Protein AF-A0A7Z1HNN4-F1 (afdb_monomer_lite)

Radius of gyration: 15.78 Å; chains: 1; bounding box: 34×15×48 Å

Structure (mmCIF, N/CA/C/O backbone):
data_AF-A0A7Z1HNN4-F1
#
_entry.id   AF-A0A7Z1HNN4-F1
#
loop_
_atom_site.group_PDB
_atom_site.id
_atom_site.type_symbol
_atom_site.label_atom_id
_atom_site.label_alt_id
_atom_site.label_comp_id
_atom_site.label_asym_id
_atom_site.label_entity_id
_atom_site.label_seq_id
_atom_site.pdbx_PDB_ins_code
_atom_site.Cartn_x
_atom_site.Cartn_y
_atom_site.Cartn_z
_atom_site.occupancy
_atom_site.B_iso_or_equiv
_atom_site.auth_seq_id
_atom_site.auth_comp_id
_atom_site.auth_asym_id
_atom_site.auth_atom_id
_atom_site.pdbx_PDB_model_num
ATOM 1 N N . MET A 1 1 ? -6.224 -5.939 19.958 1.00 70.81 1 MET A N 1
ATOM 2 C CA . MET A 1 1 ? -6.210 -4.833 18.991 1.00 70.81 1 MET A CA 1
ATOM 3 C C . MET A 1 1 ? -6.319 -5.341 17.562 1.00 70.81 1 MET A C 1
ATOM 5 O O . MET A 1 1 ? -5.323 -5.780 16.983 1.00 70.81 1 MET A O 1
ATOM 9 N N . GLU A 1 2 ? -7.526 -5.332 17.005 1.00 87.56 2 GLU A N 1
ATOM 10 C CA . GLU A 1 2 ? -7.797 -5.773 15.630 1.00 87.56 2 GLU A CA 1
ATOM 11 C C . GLU A 1 2 ? -7.179 -4.812 14.600 1.00 87.56 2 GLU A C 1
ATOM 13 O O . GLU A 1 2 ? -6.695 -5.238 13.546 1.00 87.56 2 GLU A O 1
ATOM 18 N N . CYS A 1 3 ? -7.062 -3.530 14.949 1.00 90.12 3 CYS A N 1
ATOM 19 C CA . CYS A 1 3 ? -6.493 -2.477 14.118 1.00 90.12 3 CYS A CA 1
ATOM 20 C C . CYS A 1 3 ? -5.054 -2.777 13.672 1.00 90.12 3 CYS A C 1
ATOM 22 O O . CYS A 1 3 ? -4.678 -2.446 12.545 1.00 90.12 3 CYS A O 1
ATOM 24 N N . ARG A 1 4 ? -4.254 -3.467 14.502 1.00 90.75 4 ARG A N 1
ATOM 25 C CA . ARG A 1 4 ? -2.893 -3.891 14.137 1.00 90.75 4 ARG A CA 1
ATOM 26 C C . ARG A 1 4 ? -2.913 -4.916 13.006 1.00 90.75 4 ARG A C 1
ATOM 28 O O . ARG A 1 4 ? -2.092 -4.819 12.098 1.00 90.75 4 ARG A O 1
ATOM 35 N N . ALA A 1 5 ? -3.810 -5.899 13.058 1.00 92.69 5 ALA A N 1
ATOM 36 C CA . ALA A 1 5 ? -3.896 -6.936 12.030 1.00 92.69 5 ALA A CA 1
ATOM 37 C C . ALA A 1 5 ? -4.308 -6.331 10.678 1.00 92.69 5 ALA A C 1
ATOM 39 O O . ALA A 1 5 ? -3.662 -6.590 9.664 1.00 92.69 5 ALA A O 1
ATOM 40 N N . VAL A 1 6 ? -5.303 -5.438 10.692 1.00 91.69 6 VAL A N 1
ATOM 41 C CA . VAL A 1 6 ? -5.750 -4.693 9.503 1.00 91.69 6 VAL A CA 1
ATOM 42 C C . VAL A 1 6 ? -4.632 -3.813 8.938 1.00 91.69 6 VAL A C 1
ATOM 44 O O . VAL A 1 6 ? -4.417 -3.787 7.726 1.00 91.69 6 VAL A O 1
ATOM 47 N N . TYR A 1 7 ? -3.892 -3.105 9.798 1.00 92.88 7 TYR A N 1
ATOM 48 C CA . TYR A 1 7 ? -2.758 -2.290 9.364 1.00 92.88 7 TYR A CA 1
ATOM 49 C C . TYR A 1 7 ? -1.659 -3.135 8.712 1.00 92.88 7 TYR A C 1
ATOM 51 O O . TYR A 1 7 ? -1.175 -2.774 7.643 1.00 92.88 7 TYR A O 1
ATOM 59 N N . MET A 1 8 ? -1.305 -4.282 9.301 1.00 93.38 8 MET A N 1
ATOM 60 C CA . MET A 1 8 ? -0.282 -5.170 8.739 1.00 93.38 8 MET A CA 1
ATOM 61 C C . MET A 1 8 ? -0.683 -5.733 7.373 1.00 93.38 8 MET A C 1
ATOM 63 O O . MET A 1 8 ? 0.155 -5.761 6.478 1.00 93.38 8 MET A O 1
ATOM 67 N N . GLN A 1 9 ? -1.951 -6.102 7.175 1.00 92.94 9 GLN A N 1
ATOM 68 C CA . GLN A 1 9 ? -2.441 -6.548 5.867 1.00 92.94 9 GLN A CA 1
ATOM 69 C C . GLN A 1 9 ? -2.311 -5.443 4.807 1.00 92.94 9 GLN A C 1
ATOM 71 O O . GLN A 1 9 ? -1.869 -5.683 3.690 1.00 92.94 9 GLN A O 1
ATOM 76 N N . ARG A 1 10 ? -2.649 -4.200 5.163 1.00 92.81 10 ARG A N 1
ATOM 77 C CA . ARG A 1 10 ? -2.479 -3.038 4.275 1.00 92.81 10 ARG A CA 1
ATOM 78 C C . ARG A 1 10 ? -1.006 -2.707 4.020 1.00 92.81 10 ARG A C 1
ATOM 80 O O . ARG A 1 10 ? -0.650 -2.224 2.950 1.00 92.81 10 ARG A O 1
ATOM 87 N N . PHE A 1 11 ? -0.133 -2.997 4.979 1.00 92.69 11 PHE A N 1
ATOM 88 C CA . PHE A 1 11 ? 1.308 -2.820 4.834 1.00 92.69 11 PHE A CA 1
ATOM 89 C C . PHE A 1 11 ? 1.918 -3.771 3.787 1.00 92.69 11 PHE A C 1
ATOM 91 O O . PHE A 1 11 ? 2.902 -3.415 3.139 1.00 92.69 11 PHE A O 1
ATOM 98 N N . GLU A 1 12 ? 1.316 -4.941 3.542 1.00 95.06 12 GLU A N 1
ATOM 99 C CA . GLU A 1 12 ? 1.738 -5.846 2.460 1.00 95.06 12 GLU A CA 1
ATOM 100 C C . GLU A 1 12 ? 1.610 -5.199 1.073 1.00 95.06 12 GLU A C 1
ATOM 102 O O . GLU A 1 12 ? 2.460 -5.417 0.208 1.00 95.06 12 GLU A O 1
ATOM 107 N N . GLU A 1 13 ? 0.610 -4.338 0.869 1.00 95.50 13 GLU A N 1
ATOM 108 C CA . GLU A 1 13 ? 0.464 -3.566 -0.369 1.00 95.50 13 GLU A CA 1
ATOM 109 C C . GLU A 1 13 ? 1.618 -2.571 -0.557 1.00 95.50 13 GLU A C 1
ATOM 111 O O . GLU A 1 13 ? 2.133 -2.414 -1.664 1.00 95.50 13 GLU A O 1
ATOM 116 N N . ILE A 1 14 ? 2.086 -1.943 0.526 1.00 96.88 14 ILE A N 1
ATOM 117 C CA . ILE A 1 14 ? 3.246 -1.043 0.480 1.00 96.88 14 ILE A CA 1
ATOM 118 C C . ILE A 1 14 ? 4.505 -1.813 0.078 1.00 96.88 14 ILE A C 1
ATOM 120 O O . ILE A 1 14 ? 5.267 -1.341 -0.767 1.00 96.88 14 ILE A O 1
ATOM 124 N N . ASN A 1 15 ? 4.693 -3.020 0.619 1.00 96.62 15 ASN A N 1
ATOM 125 C CA . ASN A 1 15 ? 5.806 -3.887 0.234 1.00 96.62 15 ASN A CA 1
ATOM 126 C C . ASN A 1 15 ? 5.733 -4.276 -1.247 1.00 96.62 15 ASN A C 1
ATOM 128 O O . ASN A 1 15 ? 6.745 -4.219 -1.944 1.00 96.62 15 ASN A O 1
ATOM 132 N N . LEU A 1 16 ? 4.539 -4.600 -1.756 1.00 97.00 16 LEU A N 1
ATOM 133 C CA . LEU A 1 16 ? 4.339 -4.880 -3.178 1.00 97.00 16 LEU A CA 1
ATOM 134 C C . LEU A 1 16 ? 4.747 -3.682 -4.048 1.00 97.00 16 LEU A C 1
ATOM 136 O O . LEU A 1 16 ? 5.477 -3.853 -5.026 1.00 97.00 16 LEU A O 1
ATOM 140 N N . LEU A 1 17 ? 4.312 -2.471 -3.691 1.00 97.38 17 LEU A N 1
ATOM 141 C CA . LEU A 1 17 ? 4.661 -1.252 -4.424 1.00 97.38 17 LEU A CA 1
ATOM 142 C C . LEU A 1 17 ? 6.164 -0.964 -4.382 1.00 97.38 17 LEU A C 1
ATOM 144 O O . LEU A 1 17 ? 6.734 -0.604 -5.412 1.00 97.38 17 LEU A O 1
ATOM 148 N N . ALA A 1 18 ? 6.811 -1.176 -3.233 1.00 97.38 18 ALA A N 1
ATOM 149 C CA . ALA A 1 18 ? 8.256 -1.032 -3.082 1.00 97.38 18 ALA A CA 1
ATOM 150 C C . ALA A 1 18 ? 9.018 -2.019 -3.980 1.00 97.38 18 ALA A C 1
ATOM 152 O O . ALA A 1 18 ? 9.861 -1.598 -4.769 1.00 97.38 18 ALA A O 1
ATOM 153 N N . THR A 1 19 ? 8.654 -3.306 -3.964 1.00 97.62 19 THR A N 1
ATOM 154 C CA . THR A 1 19 ? 9.262 -4.321 -4.842 1.00 97.62 19 THR A CA 1
ATOM 155 C C . THR A 1 19 ? 9.068 -3.989 -6.323 1.00 97.62 19 THR A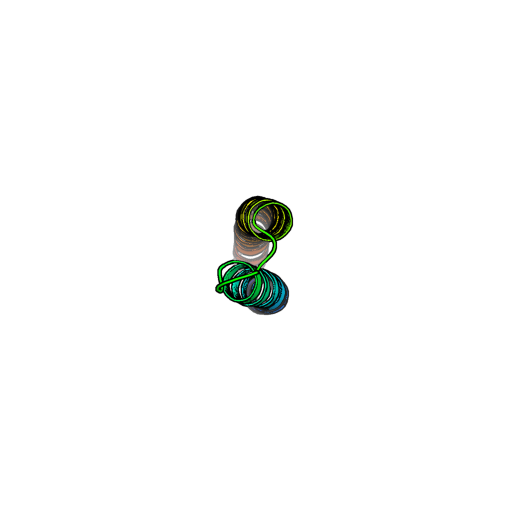 C 1
ATOM 157 O O . THR A 1 19 ? 9.966 -4.198 -7.138 1.00 97.62 19 THR A O 1
ATOM 160 N N . MET A 1 20 ? 7.902 -3.467 -6.712 1.00 97.56 20 MET A N 1
ATOM 161 C CA . MET A 1 20 ? 7.671 -3.056 -8.100 1.00 97.56 20 MET A CA 1
ATOM 162 C C . MET A 1 20 ? 8.474 -1.807 -8.472 1.00 97.56 20 MET A C 1
ATOM 164 O O . MET A 1 20 ? 8.943 -1.708 -9.607 1.00 97.56 20 MET A O 1
ATOM 168 N N . ALA A 1 21 ? 8.656 -0.866 -7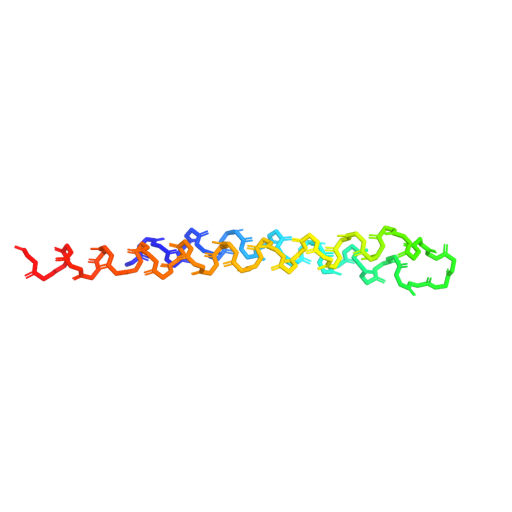.545 1.00 97.56 21 ALA A N 1
ATOM 169 C CA . ALA A 1 21 ? 9.500 0.303 -7.761 1.00 97.56 21 ALA A CA 1
ATOM 170 C C . ALA A 1 21 ? 10.971 -0.104 -7.937 1.00 97.56 21 ALA A C 1
ATOM 172 O O . ALA A 1 21 ? 11.604 0.350 -8.887 1.00 97.56 21 ALA A O 1
ATOM 173 N N . GLU A 1 22 ? 11.477 -1.020 -7.105 1.00 96.94 22 GLU A N 1
ATOM 174 C CA . GLU A 1 22 ? 12.828 -1.585 -7.226 1.00 96.94 22 GLU A CA 1
ATOM 175 C C . GLU A 1 22 ? 13.044 -2.238 -8.594 1.00 96.94 22 GLU A C 1
ATOM 177 O O . GLU A 1 22 ? 13.991 -1.883 -9.294 1.00 96.94 22 GLU A O 1
ATOM 182 N N . LYS A 1 23 ? 12.112 -3.084 -9.051 1.00 97.06 23 LYS A N 1
ATOM 183 C CA . LYS A 1 23 ? 12.175 -3.684 -10.397 1.00 97.06 23 LYS A CA 1
ATOM 184 C C . LYS A 1 23 ? 12.222 -2.642 -11.514 1.00 97.06 23 LYS A C 1
ATOM 186 O O . LYS A 1 23 ? 12.929 -2.812 -12.499 1.00 97.06 23 LYS A O 1
ATOM 191 N N . ASN A 1 24 ? 11.472 -1.547 -11.380 1.00 96.50 24 ASN A N 1
ATOM 192 C CA . ASN A 1 24 ? 11.474 -0.470 -12.374 1.00 96.50 24 ASN A CA 1
ATOM 193 C C . ASN A 1 24 ? 12.702 0.452 -12.274 1.00 96.50 24 ASN A C 1
ATOM 195 O O . ASN A 1 24 ? 12.894 1.277 -13.169 1.00 96.50 24 ASN A O 1
ATOM 199 N N . SER A 1 25 ? 13.521 0.314 -11.226 1.00 95.19 25 SER A N 1
ATOM 200 C CA . SER A 1 25 ? 14.786 1.039 -11.058 1.00 95.19 25 SER A CA 1
ATOM 201 C C . SER A 1 25 ? 15.983 0.349 -11.731 1.00 95.19 25 SER A C 1
ATOM 203 O O . SER A 1 25 ? 17.037 0.967 -11.887 1.00 95.19 25 SER A O 1
ATOM 205 N N . GLU A 1 26 ? 15.827 -0.912 -12.151 1.00 95.44 26 GLU A N 1
ATOM 206 C CA . GLU A 1 26 ? 16.859 -1.687 -12.844 1.00 95.44 26 GLU A CA 1
ATOM 207 C C . GLU A 1 26 ? 17.195 -1.113 -14.235 1.00 95.44 26 GLU A C 1
ATOM 209 O O . GLU A 1 26 ? 16.460 -0.306 -14.813 1.00 95.44 26 GLU 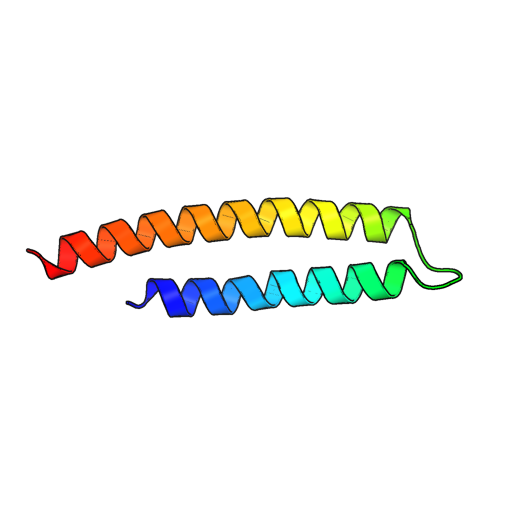A O 1
ATOM 214 N N . LEU A 1 27 ? 18.331 -1.535 -14.803 1.00 92.81 27 LEU A N 1
ATOM 215 C CA . LEU A 1 27 ? 18.791 -1.070 -16.112 1.00 92.81 27 LEU A CA 1
ATOM 216 C C . LEU A 1 27 ? 17.760 -1.416 -17.206 1.00 92.81 27 LEU A C 1
ATOM 218 O O . LEU A 1 27 ? 17.436 -2.582 -17.413 1.00 92.81 27 LEU A O 1
ATOM 222 N N . GLY A 1 28 ? 17.261 -0.407 -17.926 1.00 91.88 28 GLY A N 1
ATOM 223 C CA . GLY A 1 28 ? 16.181 -0.581 -18.910 1.00 91.88 28 GLY A CA 1
ATOM 224 C C . GLY A 1 28 ? 14.765 -0.5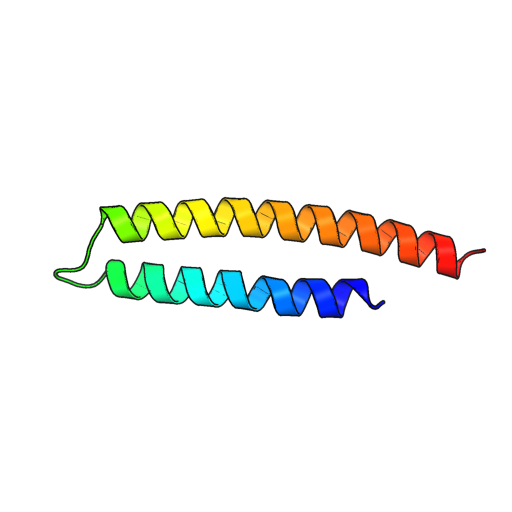52 -18.315 1.00 91.88 28 GLY A C 1
ATOM 225 O O . GLY A 1 28 ? 13.796 -0.756 -19.044 1.00 91.88 28 GLY A O 1
ATOM 226 N N . GLY A 1 29 ? 14.637 -0.278 -17.015 1.00 93.81 29 GLY A N 1
ATOM 227 C CA . GLY A 1 29 ? 13.368 -0.106 -16.318 1.00 93.81 29 GLY A CA 1
ATOM 228 C C . GLY A 1 29 ? 12.625 1.186 -16.676 1.00 93.81 29 GLY A C 1
ATOM 229 O O . GLY A 1 29 ? 13.133 2.087 -17.352 1.00 93.81 29 GLY A O 1
ATOM 230 N N . ASN A 1 30 ? 11.378 1.284 -16.215 1.00 96.75 30 ASN A N 1
ATOM 231 C CA . ASN A 1 30 ? 10.513 2.426 -16.487 1.00 96.75 30 ASN A CA 1
ATOM 232 C C . ASN A 1 30 ? 10.550 3.435 -15.327 1.00 96.75 30 ASN A C 1
ATOM 234 O O . ASN A 1 30 ? 9.806 3.321 -14.353 1.00 96.75 30 ASN A O 1
ATOM 238 N N . ILE A 1 31 ? 11.367 4.483 -15.476 1.00 95.31 31 ILE A N 1
ATOM 239 C CA . ILE A 1 31 ? 11.526 5.561 -14.481 1.00 95.31 31 ILE A CA 1
ATOM 240 C C . ILE A 1 31 ? 10.187 6.238 -14.143 1.00 95.31 31 ILE A C 1
ATOM 242 O O . ILE A 1 31 ? 9.946 6.610 -12.993 1.00 95.31 31 ILE A O 1
ATOM 246 N N . MET A 1 32 ? 9.291 6.405 -15.122 1.00 97.50 32 MET A N 1
ATOM 247 C CA . MET A 1 32 ? 7.977 7.006 -14.877 1.00 97.50 32 MET A CA 1
ATOM 248 C C . MET A 1 32 ? 7.121 6.103 -13.984 1.00 97.50 32 MET A C 1
ATOM 250 O O . MET A 1 32 ? 6.501 6.599 -13.042 1.00 97.50 32 MET A O 1
ATOM 254 N N . ALA A 1 33 ? 7.130 4.794 -14.245 1.00 97.19 33 ALA A N 1
ATOM 255 C CA . ALA A 1 33 ? 6.443 3.811 -13.417 1.00 97.19 33 ALA A CA 1
ATOM 256 C C . ALA A 1 33 ? 7.050 3.742 -12.011 1.00 97.19 33 ALA A C 1
ATOM 258 O O . ALA A 1 33 ? 6.301 3.811 -11.043 1.00 97.19 33 ALA A O 1
ATOM 259 N N . MET A 1 34 ? 8.382 3.713 -11.881 1.00 97.94 34 MET A N 1
ATOM 260 C CA . MET A 1 34 ? 9.076 3.776 -10.587 1.00 97.94 34 MET A CA 1
ATOM 261 C C . MET A 1 34 ? 8.613 4.992 -9.774 1.00 97.94 34 MET A C 1
ATOM 263 O O . MET A 1 34 ? 8.156 4.853 -8.644 1.00 97.94 34 MET A O 1
ATOM 267 N N . ASN A 1 35 ? 8.651 6.186 -10.370 1.00 97.19 35 ASN A N 1
ATOM 268 C CA . ASN A 1 35 ? 8.236 7.415 -9.698 1.00 97.19 35 ASN A CA 1
ATOM 269 C C . ASN A 1 35 ? 6.750 7.407 -9.310 1.00 97.19 35 ASN A C 1
ATOM 271 O O . ASN A 1 35 ? 6.385 7.937 -8.259 1.00 97.19 35 ASN A O 1
ATOM 275 N N . ALA A 1 36 ? 5.884 6.841 -10.154 1.00 98.06 36 ALA A N 1
ATOM 276 C CA . ALA A 1 36 ? 4.468 6.690 -9.841 1.00 98.06 36 ALA A CA 1
ATOM 277 C C . ALA A 1 36 ? 4.260 5.730 -8.659 1.00 98.06 36 ALA A C 1
ATOM 279 O O . ALA A 1 36 ? 3.589 6.105 -7.702 1.00 98.06 36 ALA A O 1
ATOM 280 N N . LEU A 1 37 ? 4.900 4.558 -8.682 1.00 98.19 37 LEU A N 1
ATOM 281 C CA . LEU A 1 37 ? 4.832 3.544 -7.627 1.00 98.19 37 LEU A CA 1
ATOM 282 C C . LEU A 1 37 ? 5.332 4.084 -6.285 1.00 98.19 37 LEU A C 1
ATOM 284 O O . LEU A 1 37 ? 4.635 3.948 -5.283 1.00 98.19 37 LEU A O 1
ATOM 288 N N . THR A 1 38 ? 6.479 4.769 -6.265 1.00 97.38 38 THR A N 1
ATOM 289 C CA . THR A 1 38 ? 7.037 5.362 -5.040 1.00 97.38 38 THR A CA 1
ATOM 290 C C . THR A 1 38 ? 6.105 6.416 -4.442 1.00 97.38 38 THR A C 1
ATOM 292 O O . THR A 1 38 ? 5.868 6.418 -3.234 1.00 97.38 38 THR A O 1
ATOM 295 N N . ARG A 1 39 ? 5.527 7.303 -5.267 1.00 97.94 39 ARG A N 1
ATOM 296 C CA . ARG A 1 39 ? 4.572 8.313 -4.778 1.00 97.94 39 ARG A CA 1
ATOM 297 C C . ARG A 1 39 ? 3.283 7.680 -4.266 1.00 97.94 39 ARG A C 1
ATOM 299 O O . ARG A 1 39 ? 2.815 8.065 -3.199 1.00 97.94 39 ARG A O 1
ATOM 306 N N . SER A 1 40 ? 2.729 6.715 -4.998 1.00 97.44 40 SER A N 1
ATOM 307 C CA . SER A 1 40 ? 1.538 5.978 -4.569 1.00 97.44 40 SER A CA 1
ATOM 308 C C . SER A 1 40 ? 1.781 5.247 -3.251 1.00 97.44 40 SER A C 1
ATOM 310 O O . SER A 1 40 ? 0.963 5.358 -2.343 1.00 97.44 40 SER A O 1
ATOM 312 N N . GLY A 1 41 ? 2.931 4.581 -3.108 1.00 97.44 41 GLY A N 1
ATOM 313 C CA . GLY A 1 41 ? 3.328 3.914 -1.870 1.00 97.44 41 GLY A CA 1
ATOM 314 C C . GLY A 1 41 ? 3.407 4.878 -0.688 1.00 97.44 41 GLY A C 1
ATOM 315 O O . GLY A 1 41 ? 2.871 4.579 0.373 1.00 97.44 41 GLY A O 1
ATOM 316 N N . LEU A 1 42 ? 3.990 6.068 -0.871 1.00 96.88 42 LEU A N 1
ATOM 317 C CA . LEU A 1 42 ? 4.065 7.073 0.194 1.00 96.88 42 LEU A CA 1
ATOM 318 C C . LEU A 1 42 ? 2.678 7.579 0.621 1.00 96.88 42 LEU A C 1
ATOM 320 O O . LEU A 1 42 ? 2.399 7.669 1.815 1.00 96.88 42 LEU A O 1
ATOM 324 N N . VAL A 1 43 ? 1.798 7.879 -0.341 1.00 97.56 43 VAL A N 1
ATOM 325 C CA . VAL A 1 43 ? 0.429 8.342 -0.053 1.00 97.56 43 VAL A CA 1
ATOM 326 C C . VAL A 1 43 ? -0.356 7.276 0.713 1.00 97.56 43 VAL A C 1
ATOM 328 O O . VAL A 1 43 ? -0.990 7.587 1.722 1.00 97.56 43 VAL A O 1
ATOM 331 N N . LEU A 1 44 ? -0.285 6.020 0.267 1.00 97.19 44 LEU A N 1
ATOM 332 C CA . LEU A 1 44 ? -0.971 4.907 0.919 1.00 97.19 44 LEU A CA 1
ATOM 333 C C . LEU A 1 44 ? -0.404 4.630 2.312 1.00 97.19 44 LEU A C 1
ATOM 335 O O . LEU A 1 44 ? -1.179 4.471 3.249 1.00 97.19 44 LEU A O 1
ATOM 339 N N . LEU A 1 45 ? 0.922 4.653 2.481 1.00 96.25 45 LEU A N 1
ATOM 340 C CA . LEU A 1 45 ? 1.565 4.472 3.784 1.00 96.25 45 LEU A CA 1
ATOM 341 C C . LEU A 1 45 ? 1.065 5.510 4.796 1.00 96.25 45 LEU A C 1
ATOM 343 O O . LEU A 1 45 ? 0.685 5.147 5.909 1.00 96.25 45 LEU A O 1
ATOM 347 N N . CYS A 1 46 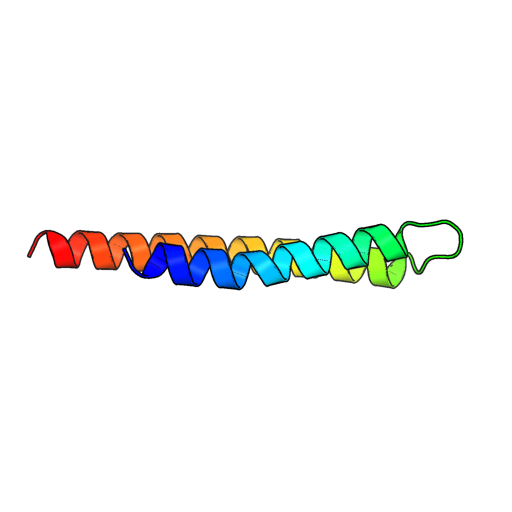? 1.010 6.787 4.404 1.00 96.00 46 CYS A N 1
ATOM 348 C CA . CYS A 1 46 ? 0.479 7.847 5.258 1.00 96.00 46 CYS A CA 1
ATOM 349 C C . CYS A 1 46 ? -1.002 7.626 5.598 1.00 96.00 46 CYS A C 1
ATOM 351 O O . CYS A 1 46 ? -1.368 7.691 6.770 1.00 96.00 46 CYS A O 1
ATOM 353 N N . GLY A 1 47 ? -1.842 7.315 4.605 1.00 96.25 47 GLY A N 1
ATOM 354 C CA . GLY A 1 47 ? -3.272 7.078 4.823 1.00 96.25 47 GLY A CA 1
ATOM 355 C C . GLY A 1 47 ? -3.553 5.859 5.710 1.00 96.25 47 GLY A C 1
ATOM 356 O O . GLY A 1 47 ? -4.407 5.908 6.596 1.00 96.25 47 GLY A O 1
ATOM 357 N N . TYR A 1 48 ? -2.805 4.771 5.526 1.00 95.94 48 TYR A N 1
ATOM 358 C CA . TYR A 1 48 ? -2.918 3.568 6.349 1.00 95.94 48 TYR A CA 1
ATOM 359 C C . TYR A 1 48 ? -2.456 3.805 7.777 1.00 95.94 48 TYR A C 1
ATOM 361 O O . TYR A 1 48 ? -3.110 3.324 8.702 1.00 95.94 48 TYR A O 1
ATOM 369 N N . PHE A 1 49 ? -1.381 4.570 7.967 1.00 95.06 49 PHE A N 1
ATOM 370 C CA . PHE A 1 49 ? -0.898 4.915 9.296 1.00 95.06 49 PHE A CA 1
ATOM 371 C C . PHE A 1 49 ? -1.873 5.834 10.041 1.00 95.06 49 PHE A C 1
ATOM 373 O O . PHE A 1 49 ? -2.176 5.583 11.206 1.00 95.06 49 PHE A O 1
ATOM 380 N N . GLU A 1 50 ? -2.438 6.842 9.369 1.00 96.06 50 GLU A N 1
ATOM 381 C CA . GLU A 1 50 ? -3.477 7.692 9.963 1.00 96.06 50 GLU A CA 1
ATOM 382 C C . GLU A 1 50 ? -4.708 6.867 10.369 1.00 96.06 50 GLU A C 1
ATOM 384 O O . GLU A 1 50 ? -5.207 6.990 11.491 1.00 96.06 50 GLU A O 1
ATOM 389 N N . GLY A 1 51 ? -5.178 5.987 9.479 1.00 95.19 51 GLY A N 1
ATOM 390 C CA . GLY A 1 51 ? -6.287 5.081 9.770 1.00 95.19 51 GLY A CA 1
ATOM 391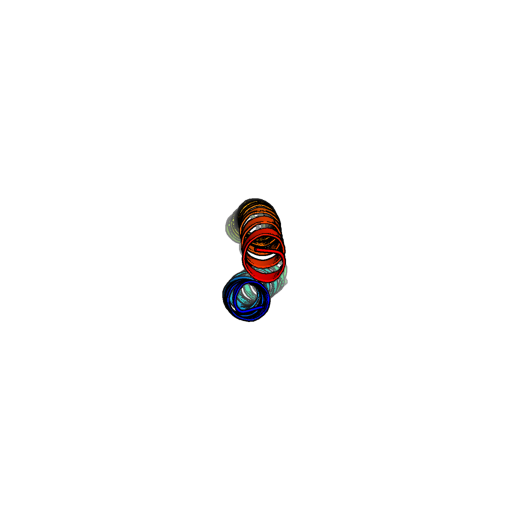 C C . GLY A 1 51 ? -5.991 4.161 10.955 1.00 95.19 51 GLY A C 1
ATOM 392 O O . GLY A 1 51 ? -6.839 3.996 11.825 1.00 95.19 51 GLY A O 1
ATOM 393 N N . PHE A 1 52 ? -4.778 3.611 11.031 1.00 95.88 52 PHE A N 1
ATOM 394 C CA . PHE A 1 52 ? -4.348 2.783 12.156 1.00 95.88 52 PHE A CA 1
ATOM 395 C C . PHE A 1 52 ? -4.378 3.544 13.482 1.00 95.88 52 PHE A C 1
ATOM 397 O O . PHE A 1 52 ? -4.966 3.047 14.438 1.00 95.88 52 PHE A O 1
ATOM 404 N N . LEU A 1 53 ? -3.811 4.754 13.543 1.00 95.88 53 LEU A N 1
ATOM 405 C CA . LEU A 1 53 ? -3.840 5.570 14.760 1.00 95.88 53 LEU A CA 1
ATOM 406 C C . LEU A 1 53 ? -5.273 5.873 15.204 1.00 95.88 53 LEU A C 1
ATOM 408 O O . LEU A 1 53 ? -5.581 5.813 16.392 1.00 95.88 53 LEU A O 1
ATOM 412 N N . ARG A 1 54 ? -6.162 6.165 14.249 1.00 96.06 54 ARG A N 1
ATOM 413 C CA . ARG A 1 54 ? -7.577 6.425 14.525 1.00 96.06 54 ARG A CA 1
ATOM 414 C C . ARG A 1 54 ? -8.276 5.213 15.138 1.00 96.06 54 ARG A C 1
ATOM 416 O O . ARG A 1 54 ? -8.967 5.374 16.140 1.00 96.06 54 ARG A O 1
ATOM 423 N N . GLU A 1 55 ? -8.107 4.030 14.554 1.00 96.12 55 GLU A N 1
ATOM 424 C CA . GLU A 1 55 ? -8.728 2.804 15.070 1.00 96.12 55 GLU A CA 1
ATOM 425 C C . GLU A 1 55 ? -8.093 2.355 16.390 1.00 96.12 55 GLU A C 1
ATOM 427 O O . GLU A 1 55 ? -8.813 1.977 17.304 1.00 96.12 55 GLU A O 1
ATOM 432 N N . MET A 1 56 ? -6.778 2.511 16.556 1.00 95.69 56 MET A N 1
ATOM 433 C CA . MET A 1 56 ? -6.099 2.269 17.831 1.00 95.69 56 MET A CA 1
ATOM 434 C C . MET A 1 56 ? -6.684 3.131 18.956 1.00 95.69 56 MET A C 1
ATOM 436 O O . MET A 1 56 ? -6.949 2.623 20.041 1.00 95.69 56 MET A O 1
ATOM 440 N N . CYS A 1 57 ? -6.903 4.426 18.710 1.00 94.81 57 CYS A N 1
ATOM 441 C CA . CYS A 1 57 ? -7.519 5.308 19.700 1.00 94.81 57 CYS A CA 1
ATOM 442 C C . CYS A 1 57 ? -8.952 4.881 20.048 1.00 94.81 57 CYS A C 1
ATOM 444 O O . CYS A 1 57 ? -9.341 4.992 21.206 1.00 94.81 57 CYS A O 1
ATOM 446 N N . LYS A 1 58 ? -9.736 4.402 19.072 1.00 94.94 58 LYS A N 1
ATOM 447 C CA . LYS A 1 58 ? -11.095 3.898 19.324 1.00 94.94 58 LYS A CA 1
ATOM 448 C C . LYS A 1 58 ? -11.077 2.627 20.162 1.00 94.94 58 LYS A C 1
ATOM 450 O O . LYS A 1 58 ? -11.723 2.608 21.200 1.00 94.94 58 LYS A O 1
ATOM 455 N N . GLU A 1 59 ? -10.293 1.628 19.758 1.00 93.25 59 GLU A N 1
ATOM 456 C CA . GLU A 1 59 ? -10.155 0.368 20.498 1.00 93.25 59 GLU A CA 1
ATOM 457 C C . GLU A 1 59 ? -9.694 0.622 21.936 1.00 93.25 59 GLU A C 1
ATOM 459 O O . GLU A 1 59 ? -10.235 0.047 22.871 1.00 93.25 59 GLU A O 1
ATOM 464 N N . PHE A 1 60 ? -8.749 1.545 22.134 1.00 93.62 60 PHE A N 1
ATOM 465 C CA . PHE A 1 60 ? -8.290 1.917 23.470 1.00 93.62 60 PHE A CA 1
ATOM 466 C C . PHE A 1 60 ? -9.402 2.533 24.334 1.00 93.62 60 PHE A C 1
ATOM 468 O O . PHE A 1 60 ? -9.504 2.233 25.520 1.00 93.62 60 PHE A O 1
ATOM 475 N N . VAL A 1 61 ? -10.241 3.402 23.760 1.00 93.81 61 VAL A N 1
ATOM 476 C CA . VAL A 1 61 ? -11.387 3.984 24.477 1.00 93.81 61 VAL A CA 1
ATOM 477 C C . VAL A 1 61 ? -12.449 2.923 24.772 1.00 93.81 61 VAL A C 1
ATOM 479 O O . VAL A 1 61 ? -13.051 2.963 25.841 1.00 93.81 61 VAL A O 1
ATOM 482 N N . GLU A 1 62 ? -12.683 1.986 23.857 1.00 92.06 62 GLU A N 1
ATOM 483 C CA . GLU A 1 62 ? -13.614 0.869 24.056 1.00 92.06 62 GLU A CA 1
ATOM 484 C C . GLU A 1 62 ? -13.138 -0.096 25.148 1.00 92.06 62 GLU A C 1
ATOM 486 O O . GLU A 1 62 ? -13.958 -0.554 25.929 1.00 92.06 62 GLU A O 1
ATOM 491 N N . GLU A 1 63 ? -11.833 -0.357 25.263 1.00 88.50 63 GLU A N 1
ATOM 492 C CA . GLU A 1 63 ? -11.270 -1.191 26.338 1.00 88.50 63 GLU A CA 1
ATOM 493 C C . GLU A 1 63 ? -11.374 -0.545 27.736 1.00 88.50 63 GLU A C 1
ATOM 495 O O . GLU A 1 63 ? -11.346 -1.254 28.743 1.00 88.50 63 GLU A O 1
ATOM 500 N N . LEU A 1 64 ? -11.462 0.788 27.818 1.00 84.69 64 LEU A N 1
ATOM 501 C CA . LEU A 1 64 ? -11.557 1.525 29.086 1.00 84.69 64 LEU A CA 1
ATOM 502 C C . LEU A 1 64 ? -12.992 1.703 29.611 1.00 84.69 64 LEU A C 1
ATOM 504 O O . LEU A 1 64 ? -13.144 2.057 30.784 1.00 84.69 64 LEU A O 1
ATOM 508 N N . ASN A 1 65 ? -14.010 1.524 28.764 1.00 68.62 65 ASN A N 1
ATOM 509 C CA . ASN A 1 65 ? -15.431 1.687 29.112 1.00 68.62 65 ASN A CA 1
ATOM 510 C C . ASN A 1 65 ? -16.121 0.340 29.355 1.00 68.62 65 ASN A C 1
ATOM 512 O O . ASN A 1 65 ? -17.122 0.348 30.107 1.00 68.62 65 ASN A O 1
#

Foldseek 3Di:
DVLVVVLVVLVVVLVVLVVVLVVQPDDVHDPVSNVVSVVVSVVSNVVSVVSSVVVVVVVVVVVVD

Secondary structure (DSSP, 8-state):
-HHHHHHHHHHHHHHHHHHHHHHHHSTT--HHHHHHHHHHHHHHHHHHHHHHHHHHHHHHHHHH-

pLDDT: mean 94.33, std 5.14, range [68.62, 98.19]

Organism: Salmonella dublin (NCBI:txid98360)

Sequence (65 aa):
MECRAVYMQRFEEINLLATMAEKNSELGGNIMAMNALTRSGLVLLCGYFEGFLREMCKEFVEELN